Protein AF-A0A963XBN6-F1 (afdb_monomer_lite)

Radius of gyration: 18.99 Å; chains: 1; bounding box: 51×54×42 Å

pLDDT: mean 82.66, std 17.27, range [41.75, 96.94]

Sequence (92 aa):
MRKRHVKPTKEQIVAMQAVADGGDIFNRAIAVRLREVADNFPKLITITPPAGGNDARGARPYFGAILTRAGHDVAFPRKARRSRIAQHEVGV

Foldseek 3Di:
DDLDPDAQDPQLLVLLVVQAVKAFAQDPSSVVSVVVCCVSPVQQKDWAAHPDDAPPVRGDGPTIMHGDPVNCCSSPPDPPPPPPPDDDDDDD

Secondary structure (DSSP, 8-state):
-----PPPPHHHHHHHHTTTT-EEE--HHHHHHHHHHHHH-TTTEEEE---S---TTSPPPSEEEEE-HHHHHHHS----------------

Structure (mmCIF, N/CA/C/O backbone):
data_AF-A0A963XBN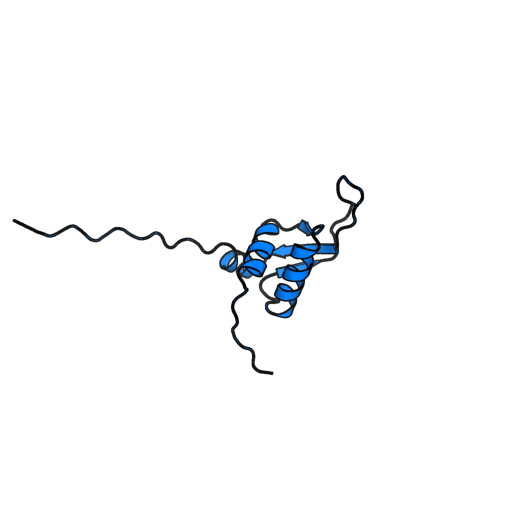6-F1
#
_entry.id   AF-A0A963XBN6-F1
#
loop_
_atom_site.group_PDB
_atom_site.id
_atom_site.type_symbol
_atom_site.label_atom_id
_atom_site.label_alt_id
_atom_site.label_comp_id
_atom_site.label_asym_id
_atom_site.label_entity_id
_atom_site.label_seq_id
_atom_site.pdbx_PDB_ins_code
_atom_site.Cartn_x
_atom_site.Cartn_y
_atom_site.Cartn_z
_atom_site.occupancy
_atom_site.B_iso_or_equiv
_atom_site.auth_seq_id
_atom_site.auth_comp_id
_atom_site.auth_asym_id
_atom_site.auth_atom_id
_atom_site.pdbx_PDB_model_num
ATOM 1 N N . MET A 1 1 ? -1.245 -8.872 23.942 1.00 42.03 1 MET A N 1
ATOM 2 C CA . MET A 1 1 ? -0.798 -7.699 23.152 1.00 42.03 1 MET A CA 1
ATOM 3 C C . MET A 1 1 ? -1.939 -6.691 23.063 1.00 42.03 1 MET A C 1
ATOM 5 O O . MET A 1 1 ? -2.998 -7.033 22.550 1.00 42.03 1 MET A O 1
ATOM 9 N N . ARG A 1 2 ? -1.789 -5.489 23.636 1.00 41.75 2 ARG A N 1
ATOM 10 C CA . ARG A 1 2 ? -2.843 -4.459 23.623 1.00 41.75 2 ARG A CA 1
ATOM 11 C C . ARG A 1 2 ? -2.983 -3.914 22.199 1.00 41.75 2 ARG A C 1
ATOM 13 O O . ARG A 1 2 ? -2.092 -3.206 21.741 1.00 41.75 2 ARG A O 1
ATOM 20 N N . LYS A 1 3 ? -4.089 -4.221 21.514 1.00 48.03 3 LYS A N 1
ATOM 21 C CA . LYS A 1 3 ? -4.490 -3.527 20.282 1.00 48.03 3 LYS A CA 1
ATOM 22 C C . LYS A 1 3 ? -4.810 -2.079 20.655 1.00 48.03 3 LYS A C 1
ATOM 24 O O . LYS A 1 3 ? -5.940 -1.762 21.012 1.00 48.03 3 LYS A O 1
ATOM 29 N N . ARG A 1 4 ? -3.806 -1.198 20.663 1.00 52.97 4 ARG A N 1
ATOM 30 C CA . ARG A 1 4 ? -4.077 0.241 20.666 1.00 52.97 4 ARG A CA 1
ATOM 31 C C . ARG A 1 4 ? -4.792 0.522 19.346 1.00 52.97 4 ARG A C 1
ATOM 33 O O . ARG A 1 4 ? -4.240 0.237 18.289 1.00 52.97 4 ARG A O 1
ATOM 40 N N . HIS A 1 5 ? -6.011 1.050 19.410 1.00 51.84 5 HIS A N 1
ATOM 41 C CA . HIS A 1 5 ? -6.667 1.687 18.269 1.00 51.84 5 HIS A CA 1
ATOM 42 C C . HIS A 1 5 ? -5.868 2.946 17.898 1.00 51.84 5 HIS A C 1
ATOM 44 O O . HIS A 1 5 ? -6.243 4.065 18.238 1.00 51.84 5 HIS A O 1
ATOM 50 N N . VAL A 1 6 ? -4.703 2.761 17.283 1.00 75.44 6 VAL A N 1
ATOM 51 C CA . VAL A 1 6 ? -3.904 3.843 16.711 1.00 75.44 6 VAL A CA 1
ATOM 52 C C . VAL A 1 6 ? -4.486 4.090 15.328 1.00 75.44 6 VAL A C 1
ATOM 54 O O . VAL A 1 6 ? -4.749 3.143 14.606 1.00 75.44 6 VAL A O 1
ATOM 57 N N . LYS A 1 7 ? -4.783 5.333 14.965 1.00 86.00 7 LYS A N 1
ATOM 58 C CA . LYS A 1 7 ? -5.156 5.652 13.580 1.00 86.00 7 LYS A CA 1
ATOM 59 C C . LYS A 1 7 ? -3.887 5.648 12.716 1.00 86.00 7 LYS A C 1
ATOM 61 O O . LYS A 1 7 ? -2.819 5.926 13.266 1.00 86.00 7 LYS A O 1
ATOM 66 N N . PRO A 1 8 ? -3.975 5.393 11.401 1.00 89.88 8 PRO A N 1
ATOM 67 C CA . PRO A 1 8 ? -2.829 5.571 10.518 1.00 89.88 8 PRO A CA 1
ATOM 68 C C . PRO A 1 8 ? -2.230 6.973 10.669 1.00 89.88 8 PRO A C 1
ATOM 70 O O . PRO A 1 8 ? -2.957 7.958 10.840 1.00 89.88 8 PRO A O 1
ATOM 73 N N . THR A 1 9 ? -0.904 7.067 10.633 1.00 93.69 9 THR A N 1
ATOM 74 C CA . THR A 1 9 ? -0.209 8.358 10.699 1.00 93.69 9 THR A CA 1
ATOM 75 C C . THR A 1 9 ? -0.454 9.169 9.426 1.00 93.69 9 THR A C 1
ATOM 77 O O . THR A 1 9 ? -0.884 8.639 8.401 1.00 93.69 9 THR A O 1
ATOM 80 N N . LYS A 1 10 ? -0.140 10.471 9.445 1.00 92.88 10 LYS A N 1
ATOM 81 C CA . LYS A 1 10 ? -0.268 11.322 8.251 1.00 92.88 10 LYS A CA 1
ATOM 82 C C . LYS A 1 10 ? 0.538 10.779 7.065 1.00 92.88 10 LYS A C 1
ATOM 84 O O . LYS A 1 10 ? 0.053 10.797 5.944 1.00 92.88 10 LYS A O 1
ATOM 89 N N . GLU A 1 11 ? 1.741 10.269 7.312 1.00 93.56 1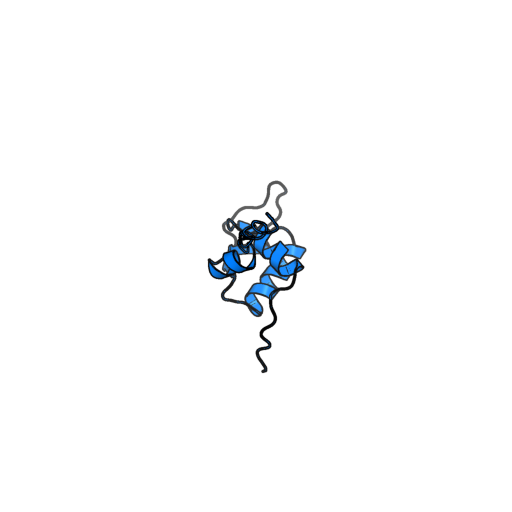1 GLU A N 1
ATOM 90 C CA . GLU A 1 11 ? 2.610 9.708 6.269 1.00 93.56 11 GLU A CA 1
ATOM 91 C C . GLU A 1 11 ? 2.046 8.405 5.693 1.00 93.56 11 GLU A C 1
ATOM 93 O O . GLU A 1 11 ? 2.112 8.179 4.488 1.00 93.56 11 GLU A O 1
ATOM 98 N N . GLN A 1 12 ? 1.437 7.576 6.542 1.00 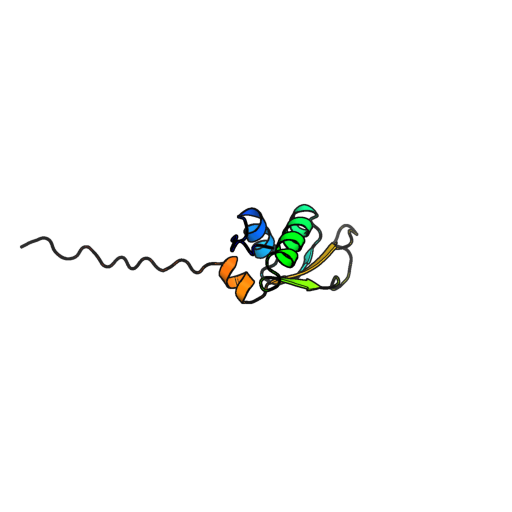93.81 12 GLN A N 1
ATOM 99 C CA . GLN A 1 12 ? 0.735 6.367 6.117 1.00 93.81 12 GLN A CA 1
ATOM 100 C C . GLN A 1 12 ? -0.510 6.704 5.289 1.00 93.81 12 GLN A C 1
ATOM 102 O O . GLN A 1 12 ? -0.736 6.081 4.258 1.00 93.81 12 GLN A O 1
ATOM 107 N N . ILE A 1 13 ? -1.266 7.738 5.677 1.00 94.69 13 ILE A N 1
ATOM 108 C CA . ILE A 1 13 ? -2.397 8.253 4.893 1.00 94.69 13 ILE A CA 1
ATOM 109 C C . ILE A 1 13 ? -1.923 8.751 3.524 1.00 94.69 13 ILE A C 1
ATOM 111 O O . ILE A 1 13 ? -2.518 8.387 2.518 1.00 94.69 13 ILE A O 1
ATOM 115 N N . VAL A 1 14 ? -0.838 9.526 3.458 1.00 94.50 14 VAL A N 1
ATOM 116 C CA . VAL A 1 14 ? -0.272 9.996 2.180 1.00 94.50 14 VAL A CA 1
ATOM 117 C C . VAL A 1 14 ? 0.161 8.819 1.301 1.00 94.50 14 VAL A C 1
ATOM 119 O O . VAL A 1 14 ? -0.120 8.812 0.106 1.00 94.50 14 VAL A O 1
ATOM 122 N N . ALA A 1 15 ? 0.789 7.793 1.880 1.00 94.94 15 ALA A N 1
ATOM 123 C CA . ALA A 1 15 ? 1.141 6.587 1.138 1.00 94.94 15 ALA A CA 1
ATOM 124 C C . ALA A 1 15 ? -0.107 5.859 0.607 1.00 94.94 15 ALA A C 1
ATOM 126 O O . ALA A 1 15 ? -0.125 5.456 -0.551 1.00 94.94 15 ALA A O 1
ATOM 127 N N . MET A 1 16 ? -1.166 5.736 1.414 1.00 94.94 16 MET A N 1
ATOM 128 C CA . MET A 1 16 ? -2.445 5.156 0.986 1.00 94.94 16 MET A CA 1
ATOM 129 C C . MET A 1 16 ? -3.101 5.967 -0.142 1.00 94.94 16 MET A C 1
ATOM 131 O O . MET A 1 16 ? -3.672 5.387 -1.059 1.00 94.94 16 MET A O 1
ATOM 135 N N . GLN A 1 17 ? -2.993 7.298 -0.108 1.00 94.00 17 GLN A N 1
ATOM 136 C CA . GLN A 1 17 ? -3.500 8.168 -1.172 1.00 94.00 17 GLN A CA 1
ATOM 137 C C . GLN A 1 17 ? -2.740 7.981 -2.491 1.00 94.00 17 GLN A C 1
ATOM 139 O O . GLN A 1 17 ? -3.344 8.080 -3.554 1.00 94.00 17 GLN A O 1
ATOM 144 N N . ALA A 1 18 ? -1.442 7.669 -2.434 1.00 91.44 18 ALA A N 1
ATOM 145 C CA . ALA A 1 18 ? -0.633 7.400 -3.624 1.00 91.44 18 ALA A CA 1
ATOM 146 C C . ALA A 1 18 ? -1.054 6.123 -4.377 1.00 91.44 18 ALA A C 1
ATOM 148 O O . ALA A 1 18 ? -0.645 5.935 -5.517 1.00 91.44 18 ALA A O 1
ATOM 149 N N . VAL A 1 19 ? -1.861 5.259 -3.752 1.00 91.81 19 VAL A N 1
ATOM 150 C CA . VAL A 1 19 ? -2.338 3.986 -4.318 1.00 91.81 19 VAL A CA 1
ATOM 151 C C . VAL A 1 19 ? -3.861 3.929 -4.416 1.00 91.81 19 VAL A C 1
ATOM 153 O O . VAL A 1 19 ? -4.446 2.849 -4.361 1.00 91.81 19 VAL A O 1
ATOM 156 N N . ALA A 1 20 ? -4.512 5.090 -4.536 1.00 89.50 20 ALA A N 1
ATOM 157 C CA . ALA A 1 20 ? -5.971 5.203 -4.577 1.00 89.50 20 ALA A CA 1
ATOM 158 C C . ALA A 1 20 ? -6.612 4.318 -5.656 1.00 89.50 20 ALA A C 1
ATOM 160 O O . ALA A 1 20 ? -7.601 3.644 -5.378 1.00 89.50 20 ALA A O 1
ATOM 161 N N . ASP A 1 21 ? -5.995 4.270 -6.838 1.00 87.44 21 ASP A N 1
ATOM 162 C CA . ASP A 1 21 ? -6.463 3.489 -7.990 1.00 87.44 21 ASP A CA 1
ATOM 163 C C . ASP A 1 21 ? -5.852 2.077 -8.049 1.00 87.44 21 ASP A C 1
ATOM 165 O O . ASP A 1 21 ? -6.130 1.300 -8.961 1.00 87.44 21 ASP A O 1
ATOM 169 N N . GLY A 1 22 ? -5.027 1.730 -7.057 1.00 88.44 22 GLY A N 1
ATOM 170 C CA . GLY A 1 22 ? -4.182 0.543 -7.066 1.00 88.44 22 GLY A CA 1
ATOM 171 C C . GLY A 1 22 ? -3.016 0.645 -8.056 1.00 88.44 22 GLY A C 1
ATOM 172 O O . GLY A 1 22 ? -3.062 1.376 -9.043 1.00 88.44 22 GLY A O 1
ATOM 173 N N . GLY A 1 23 ? -1.928 -0.073 -7.786 1.00 91.81 23 GLY A N 1
ATOM 174 C CA . GLY A 1 23 ? -0.788 -0.100 -8.700 1.00 91.81 23 GLY A CA 1
ATOM 175 C C . GLY A 1 23 ? 0.503 -0.638 -8.103 1.00 91.81 23 GLY A C 1
ATOM 176 O O . GLY A 1 23 ? 0.591 -0.952 -6.912 1.00 91.81 23 GLY A O 1
ATOM 177 N N . ASP A 1 24 ? 1.511 -0.727 -8.965 1.00 93.38 24 ASP A N 1
ATOM 178 C CA . ASP A 1 24 ? 2.854 -1.176 -8.619 1.00 93.38 24 ASP A CA 1
ATOM 179 C C . ASP A 1 24 ? 3.677 -0.050 -7.974 1.00 93.38 24 ASP A C 1
ATOM 181 O O . ASP A 1 24 ? 3.689 1.099 -8.424 1.00 93.38 24 ASP A O 1
ATOM 185 N N . ILE A 1 25 ? 4.382 -0.380 -6.888 1.00 93.94 25 ILE A N 1
ATOM 186 C CA . ILE A 1 25 ? 5.095 0.592 -6.055 1.00 93.94 25 ILE A CA 1
ATOM 187 C C . ILE A 1 25 ? 6.589 0.550 -6.336 1.00 93.94 25 ILE A C 1
ATOM 189 O O . ILE A 1 25 ? 7.265 -0.425 -6.017 1.00 93.94 25 ILE A O 1
ATOM 193 N N . PHE A 1 26 ? 7.122 1.657 -6.850 1.00 92.44 26 PHE A N 1
ATOM 194 C CA . PHE A 1 26 ? 8.548 1.818 -7.170 1.00 92.44 26 PHE A CA 1
ATOM 195 C C . PHE A 1 26 ? 9.298 2.695 -6.160 1.00 92.44 26 PHE A C 1
ATOM 197 O O . PHE A 1 26 ? 10.525 2.684 -6.095 1.00 92.44 26 PHE A O 1
ATOM 204 N N . ASN A 1 27 ? 8.578 3.459 -5.337 1.00 92.75 27 ASN A N 1
ATOM 205 C CA . ASN A 1 27 ? 9.187 4.331 -4.341 1.00 92.75 27 ASN A CA 1
ATOM 206 C C . ASN A 1 27 ? 9.364 3.591 -3.008 1.00 92.75 27 ASN A C 1
ATOM 208 O O . ASN A 1 27 ? 8.385 3.205 -2.367 1.00 92.75 27 ASN A O 1
ATOM 212 N N . ARG A 1 28 ? 10.616 3.462 -2.552 1.00 94.44 28 ARG A N 1
ATOM 213 C CA . ARG A 1 28 ? 10.965 2.789 -1.291 1.00 94.44 28 ARG A CA 1
ATOM 214 C C . ARG A 1 28 ? 10.253 3.380 -0.073 1.00 94.44 28 ARG A C 1
ATOM 216 O O . ARG A 1 28 ? 9.814 2.627 0.790 1.00 94.44 28 ARG A O 1
ATOM 223 N N . ALA A 1 29 ? 10.147 4.706 0.022 1.00 94.56 29 ALA A N 1
ATOM 224 C CA . ALA A 1 29 ? 9.517 5.358 1.168 1.00 94.56 29 ALA A CA 1
ATOM 225 C C . ALA A 1 29 ? 8.025 5.012 1.241 1.00 94.56 29 ALA A C 1
ATOM 227 O O . ALA A 1 29 ? 7.534 4.643 2.305 1.00 94.56 29 ALA A O 1
ATOM 228 N N . ILE A 1 30 ? 7.331 5.043 0.099 1.00 94.94 30 ILE A N 1
ATOM 229 C CA . ILE A 1 30 ? 5.925 4.629 -0.001 1.00 94.94 30 ILE A CA 1
ATOM 230 C C . ILE A 1 30 ? 5.794 3.141 0.346 1.00 94.94 30 ILE A C 1
ATOM 232 O O . ILE A 1 30 ? 4.966 2.779 1.177 1.00 94.94 30 ILE A O 1
ATOM 236 N N . ALA A 1 31 ? 6.661 2.289 -0.207 1.00 95.75 31 ALA A N 1
ATOM 237 C CA . ALA A 1 31 ? 6.639 0.848 0.032 1.00 95.75 31 ALA A CA 1
ATOM 238 C C . ALA A 1 31 ? 6.771 0.484 1.524 1.00 95.75 31 ALA A C 1
ATOM 240 O O . ALA A 1 31 ? 6.026 -0.355 2.030 1.00 95.75 31 ALA A O 1
ATOM 241 N N . VAL A 1 32 ? 7.679 1.143 2.253 1.00 96.94 32 VAL A N 1
ATOM 242 C CA . VAL A 1 32 ? 7.839 0.935 3.703 1.00 96.94 32 VAL A CA 1
ATOM 243 C C . VAL A 1 32 ? 6.556 1.300 4.450 1.00 96.94 32 VAL A C 1
ATOM 245 O O . VAL A 1 32 ? 6.070 0.506 5.252 1.00 96.94 32 VAL A O 1
ATOM 248 N N . ARG A 1 33 ? 5.955 2.457 4.148 1.00 96.31 33 ARG A N 1
ATOM 249 C CA . ARG A 1 33 ? 4.724 2.893 4.824 1.00 96.31 33 ARG A CA 1
ATOM 250 C C . ARG A 1 33 ? 3.536 1.993 4.525 1.00 96.31 33 ARG A C 1
ATOM 252 O O . ARG A 1 33 ? 2.773 1.693 5.434 1.00 96.31 33 ARG A O 1
ATOM 259 N N . LEU A 1 34 ? 3.387 1.522 3.290 1.00 95.50 34 LEU A N 1
ATOM 260 C CA . LEU A 1 34 ? 2.300 0.607 2.938 1.00 95.50 34 LEU A CA 1
ATOM 261 C C . LEU A 1 34 ? 2.446 -0.756 3.629 1.00 95.50 34 LEU A C 1
ATOM 263 O O . LEU A 1 34 ? 1.433 -1.330 4.020 1.00 95.50 34 LEU A O 1
ATOM 267 N N . ARG A 1 35 ? 3.677 -1.241 3.860 1.00 96.12 35 ARG A N 1
ATOM 268 C CA . ARG A 1 35 ? 3.907 -2.433 4.698 1.00 96.12 35 ARG A CA 1
ATOM 269 C C . ARG A 1 35 ? 3.506 -2.202 6.150 1.00 96.12 35 ARG A C 1
ATOM 271 O O . ARG A 1 35 ? 2.745 -2.995 6.689 1.00 96.12 35 ARG A O 1
ATOM 278 N N . GLU A 1 36 ? 3.913 -1.082 6.749 1.00 94.88 36 GLU A N 1
ATOM 279 C CA . GLU A 1 36 ? 3.472 -0.728 8.106 1.00 94.88 36 GLU A CA 1
ATOM 280 C C . GLU A 1 36 ? 1.939 -0.651 8.209 1.00 94.88 36 GLU A C 1
ATOM 282 O O . GLU A 1 36 ? 1.365 -1.048 9.224 1.00 94.88 36 GLU A O 1
ATOM 287 N N . VAL A 1 37 ? 1.263 -0.144 7.171 1.00 94.06 37 VAL A N 1
ATOM 288 C CA . VAL A 1 37 ? -0.205 -0.114 7.113 1.00 94.06 37 VAL A CA 1
ATOM 289 C C . VAL A 1 37 ? -0.779 -1.520 6.986 1.00 94.06 37 VAL A C 1
ATOM 291 O O . VAL A 1 37 ? -1.741 -1.816 7.682 1.00 94.06 37 VAL A O 1
ATOM 294 N N . ALA A 1 38 ? -0.214 -2.395 6.155 1.00 94.81 38 ALA A N 1
ATOM 295 C CA . ALA A 1 38 ? -0.681 -3.775 6.030 1.00 94.81 38 ALA A CA 1
ATOM 296 C C . ALA A 1 38 ? -0.539 -4.554 7.351 1.00 94.81 38 ALA A C 1
ATOM 298 O O . ALA A 1 38 ? -1.457 -5.278 7.732 1.00 94.81 38 ALA A O 1
ATOM 299 N N . ASP A 1 39 ? 0.555 -4.343 8.086 1.00 93.75 39 ASP A N 1
ATOM 300 C CA . ASP A 1 39 ? 0.819 -5.026 9.357 1.00 93.75 39 ASP A CA 1
ATOM 301 C C . ASP A 1 39 ? -0.106 -4.536 10.484 1.00 93.75 39 ASP A C 1
ATOM 303 O O . ASP A 1 39 ? -0.677 -5.329 11.237 1.00 93.75 39 ASP A O 1
ATOM 307 N N . ASN A 1 40 ? -0.280 -3.215 10.604 1.00 92.06 40 ASN A N 1
ATOM 308 C CA . ASN A 1 40 ? -1.066 -2.613 11.687 1.00 92.06 40 ASN A CA 1
ATOM 309 C C . ASN A 1 40 ? -2.566 -2.519 11.364 1.00 92.06 40 ASN A C 1
ATOM 311 O O . ASN A 1 40 ? -3.411 -2.558 12.263 1.00 92.06 40 ASN A O 1
ATOM 315 N N . PHE A 1 41 ? -2.903 -2.393 10.081 1.00 93.19 41 PHE A N 1
ATOM 316 C CA . PHE A 1 41 ? -4.246 -2.149 9.559 1.00 93.19 41 PHE A CA 1
ATOM 317 C C . PHE A 1 41 ? -4.546 -3.012 8.320 1.00 93.19 41 PHE A C 1
ATOM 319 O O . PHE A 1 41 ? -4.904 -2.478 7.265 1.00 93.19 41 PHE A O 1
ATOM 326 N N . PRO A 1 42 ? -4.513 -4.353 8.436 1.00 92.88 42 PRO A N 1
ATOM 327 C CA . PRO A 1 42 ? -4.638 -5.268 7.293 1.00 92.88 42 PRO A CA 1
ATOM 328 C C . PRO A 1 42 ? -5.961 -5.146 6.521 1.00 92.88 42 PRO A C 1
ATOM 330 O O . PRO A 1 42 ? -6.093 -5.650 5.415 1.00 92.88 42 PRO A O 1
ATOM 333 N N . LYS A 1 43 ? -6.970 -4.477 7.092 1.00 94.00 43 LYS A N 1
ATOM 334 C CA . LYS A 1 43 ? -8.259 -4.225 6.431 1.00 94.00 43 LYS A CA 1
ATOM 335 C C . LYS A 1 43 ? -8.250 -3.009 5.504 1.00 94.00 43 LYS A C 1
ATOM 337 O O . LYS A 1 43 ? -9.217 -2.830 4.770 1.00 94.00 43 LYS A O 1
ATOM 342 N N . LEU A 1 44 ? -7.233 -2.147 5.568 1.00 94.62 44 LEU A N 1
ATOM 343 C CA . LEU A 1 44 ? -7.184 -0.896 4.801 1.00 94.62 44 LEU A CA 1
ATOM 344 C C . LEU A 1 44 ? -6.504 -1.062 3.440 1.00 94.62 44 LEU A C 1
ATOM 346 O O . LEU A 1 44 ? -6.791 -0.304 2.519 1.00 94.62 44 LEU A O 1
ATOM 350 N N . ILE A 1 45 ? -5.625 -2.048 3.300 1.00 95.81 45 ILE A N 1
ATOM 351 C CA . ILE A 1 45 ? -4.829 -2.259 2.094 1.00 95.81 45 ILE A CA 1
ATOM 352 C C . ILE A 1 45 ? -4.618 -3.746 1.845 1.00 95.81 45 ILE A C 1
ATOM 354 O O . ILE A 1 45 ? -4.526 -4.536 2.782 1.00 95.81 45 ILE A O 1
ATOM 358 N N . THR A 1 46 ? -4.498 -4.118 0.579 1.00 95.44 46 THR A N 1
ATOM 359 C CA . THR A 1 46 ? -4.048 -5.440 0.154 1.00 95.44 46 THR A CA 1
ATOM 360 C C . THR A 1 46 ? -2.727 -5.291 -0.588 1.00 95.44 46 THR A C 1
ATOM 362 O O . THR A 1 46 ? -2.648 -4.545 -1.561 1.00 95.44 46 THR A O 1
ATOM 365 N N . ILE A 1 47 ? -1.691 -5.987 -0.114 1.00 95.75 47 ILE A N 1
ATOM 366 C CA . ILE A 1 47 ? -0.422 -6.122 -0.835 1.00 95.75 47 ILE A CA 1
ATOM 367 C C . ILE A 1 47 ? -0.529 -7.344 -1.740 1.00 95.75 47 ILE A C 1
ATOM 369 O O . ILE A 1 47 ? -0.900 -8.428 -1.291 1.00 95.75 47 ILE A O 1
ATOM 373 N N . THR A 1 48 ? -0.187 -7.164 -3.006 1.00 93.25 48 THR A N 1
ATOM 374 C CA . THR A 1 48 ? -0.185 -8.206 -4.027 1.00 93.25 48 THR A CA 1
ATOM 375 C C . THR A 1 48 ? 1.223 -8.375 -4.594 1.00 93.25 48 THR A C 1
ATOM 377 O O . THR A 1 48 ? 2.064 -7.473 -4.479 1.00 93.25 48 THR A O 1
ATOM 380 N N . PRO A 1 49 ? 1.511 -9.509 -5.254 1.00 92.50 49 PRO A N 1
ATOM 381 C CA . PRO A 1 49 ? 2.629 -9.562 -6.183 1.00 92.50 49 PRO A CA 1
ATOM 382 C C . PRO A 1 49 ? 2.534 -8.401 -7.189 1.00 92.50 49 PRO A C 1
ATOM 384 O O . PRO A 1 49 ? 1.416 -7.963 -7.493 1.00 92.50 49 PRO A O 1
ATOM 387 N N . PRO A 1 50 ? 3.669 -7.887 -7.689 1.00 90.75 50 PRO A N 1
ATOM 388 C CA . PRO A 1 50 ? 3.637 -6.886 -8.742 1.00 90.75 50 PRO A CA 1
ATOM 389 C C . PRO A 1 50 ? 2.885 -7.390 -9.973 1.00 90.75 50 PRO A C 1
ATOM 391 O O . PRO A 1 50 ? 3.051 -8.551 -10.356 1.00 90.75 50 PRO A O 1
ATOM 394 N N . ALA A 1 51 ? 2.083 -6.524 -10.592 1.00 82.88 51 ALA A N 1
ATOM 395 C CA . ALA A 1 51 ? 1.300 -6.876 -11.777 1.00 82.88 51 ALA A CA 1
ATOM 396 C C . ALA A 1 51 ? 2.194 -7.120 -13.005 1.00 82.88 51 ALA A C 1
ATOM 398 O O . ALA A 1 51 ? 1.857 -7.938 -13.861 1.00 82.88 51 ALA A O 1
ATOM 399 N N . GLY A 1 52 ? 3.365 -6.481 -13.056 1.00 70.38 52 GLY A N 1
A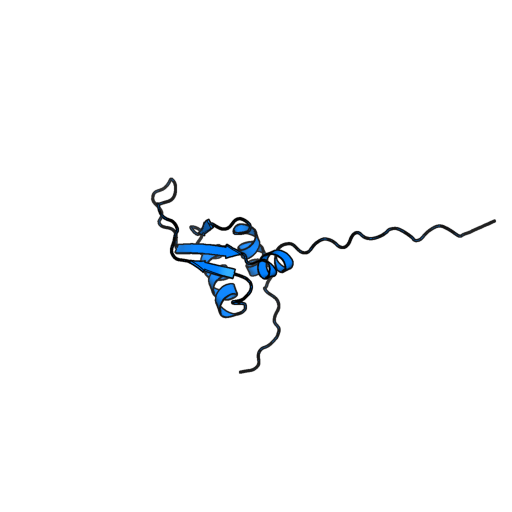TOM 400 C CA . GLY A 1 52 ? 4.441 -6.843 -13.970 1.00 70.38 52 GLY A CA 1
ATOM 401 C C . GLY A 1 52 ? 5.119 -5.646 -14.625 1.00 70.38 52 GLY A C 1
ATOM 402 O O . GLY A 1 52 ? 4.598 -4.537 -14.659 1.00 70.38 52 GLY A O 1
ATOM 403 N N . GLY A 1 53 ? 6.293 -5.912 -15.198 1.00 74.75 53 GLY A N 1
ATOM 404 C CA . GLY A 1 53 ? 7.103 -4.918 -15.893 1.00 74.75 53 GLY A CA 1
ATOM 405 C C . GLY A 1 53 ? 8.033 -4.138 -14.970 1.00 74.75 53 GLY A C 1
ATOM 406 O O . GLY A 1 53 ? 7.851 -4.047 -13.757 1.00 74.75 53 GLY A O 1
ATOM 407 N N . ASN A 1 54 ? 9.080 -3.601 -15.578 1.00 80.25 54 ASN A N 1
ATOM 408 C CA . ASN A 1 54 ? 9.862 -2.552 -14.956 1.00 80.25 54 ASN A CA 1
ATOM 409 C C . ASN A 1 54 ? 9.196 -1.203 -15.251 1.00 80.25 54 ASN A C 1
ATOM 411 O O . ASN A 1 54 ? 8.452 -1.082 -16.227 1.00 80.25 54 ASN A O 1
ATOM 415 N N . ASP A 1 55 ? 9.503 -0.173 -14.467 1.00 81.62 55 ASP A N 1
ATOM 416 C CA . ASP A 1 55 ? 9.172 1.192 -14.873 1.00 81.62 55 ASP A CA 1
ATOM 417 C C . ASP A 1 55 ? 9.934 1.595 -16.155 1.00 81.62 55 ASP A C 1
ATOM 419 O O . ASP A 1 55 ? 10.787 0.865 -16.673 1.00 81.62 55 ASP A O 1
ATOM 423 N N . ALA A 1 56 ? 9.676 2.807 -16.654 1.00 80.31 56 ALA A N 1
ATOM 424 C CA . ALA A 1 56 ? 10.351 3.357 -17.833 1.00 80.31 56 ALA A CA 1
ATOM 425 C C . ALA A 1 56 ? 11.890 3.437 -17.706 1.00 80.31 56 ALA A C 1
ATOM 427 O O . ALA A 1 56 ? 12.577 3.666 -18.699 1.00 80.31 56 ALA A O 1
ATOM 428 N N . ARG A 1 57 ? 12.442 3.272 -16.496 1.00 85.38 57 ARG A N 1
ATOM 429 C CA . ARG A 1 57 ? 13.879 3.295 -16.196 1.00 85.38 57 ARG A CA 1
ATOM 430 C C . ARG A 1 57 ? 14.453 1.900 -15.941 1.00 85.38 57 ARG A C 1
ATOM 432 O O . ARG A 1 57 ? 15.631 1.790 -15.613 1.00 85.38 57 ARG A O 1
ATOM 439 N N . GLY A 1 58 ? 13.659 0.839 -16.078 1.00 84.44 58 GLY A N 1
ATOM 440 C CA . GLY A 1 58 ? 14.109 -0.524 -15.812 1.00 84.44 58 GLY A CA 1
ATOM 441 C C . GLY A 1 58 ? 14.079 -0.921 -14.329 1.00 84.44 58 GLY A C 1
ATOM 442 O O . GLY A 1 58 ? 14.547 -2.008 -13.993 1.00 84.44 58 GLY A O 1
ATOM 443 N N . ALA A 1 59 ? 13.519 -0.097 -13.438 1.00 86.75 59 ALA A N 1
ATOM 444 C CA . ALA A 1 59 ? 13.390 -0.438 -12.027 1.00 86.75 59 ALA A CA 1
ATOM 445 C C . ALA A 1 59 ? 12.263 -1.451 -11.814 1.00 86.75 59 ALA A C 1
ATOM 447 O O . ALA A 1 59 ? 11.171 -1.302 -12.358 1.00 86.75 59 ALA A O 1
ATOM 448 N N . ARG A 1 60 ? 12.516 -2.468 -10.985 1.00 90.06 60 ARG A N 1
ATOM 449 C CA . ARG A 1 60 ? 11.491 -3.432 -10.574 1.00 90.06 60 ARG A CA 1
ATOM 450 C C . ARG A 1 60 ? 10.632 -2.854 -9.448 1.00 90.06 60 ARG A C 1
ATOM 452 O O . ARG A 1 60 ? 11.188 -2.260 -8.520 1.00 90.06 60 ARG A O 1
ATOM 459 N N . PRO A 1 61 ? 9.310 -3.067 -9.477 1.00 92.88 61 PRO A N 1
ATOM 460 C CA . PRO A 1 61 ? 8.446 -2.689 -8.369 1.00 92.88 61 PRO A CA 1
ATOM 461 C C . PRO A 1 61 ? 8.735 -3.533 -7.124 1.00 92.88 61 PRO A C 1
ATOM 463 O O . PRO A 1 61 ? 9.096 -4.708 -7.209 1.00 92.88 61 PRO A O 1
ATOM 466 N N . TYR A 1 62 ? 8.538 -2.938 -5.948 1.00 93.50 62 TYR A N 1
ATOM 467 C CA . TYR A 1 62 ? 8.648 -3.637 -4.667 1.00 93.50 62 TYR A CA 1
ATOM 468 C C . TYR A 1 62 ? 7.486 -4.619 -4.460 1.00 93.50 62 TYR A C 1
ATOM 470 O O . TYR A 1 62 ? 7.695 -5.715 -3.942 1.00 93.50 62 TYR A O 1
ATOM 478 N N . PHE A 1 63 ? 6.268 -4.200 -4.812 1.00 94.94 63 PHE A N 1
ATOM 479 C CA . PHE A 1 63 ? 5.020 -4.971 -4.765 1.00 94.94 63 PHE A CA 1
ATOM 480 C C . PHE A 1 63 ? 3.890 -4.181 -5.441 1.00 94.94 63 PHE A C 1
ATOM 482 O O . PHE A 1 63 ? 4.039 -2.979 -5.677 1.00 94.94 63 PHE A O 1
ATOM 489 N N . GLY A 1 64 ? 2.763 -4.847 -5.692 1.00 94.50 64 GLY A N 1
ATOM 490 C CA . GLY A 1 64 ? 1.497 -4.200 -6.025 1.00 94.50 64 GLY A CA 1
ATOM 491 C C . GLY A 1 64 ? 0.693 -3.894 -4.761 1.00 94.50 64 GLY A C 1
ATOM 492 O O . GLY A 1 64 ? 0.778 -4.610 -3.759 1.00 94.50 64 GLY A O 1
ATOM 493 N N . ALA A 1 65 ? -0.067 -2.807 -4.774 1.00 95.44 65 ALA A N 1
ATOM 494 C CA . ALA A 1 65 ? -0.919 -2.412 -3.661 1.00 95.44 65 ALA A CA 1
ATOM 495 C C . ALA A 1 65 ? -2.300 -1.999 -4.156 1.00 95.44 65 ALA A C 1
ATOM 497 O O . ALA A 1 65 ? -2.418 -1.263 -5.131 1.00 95.44 65 ALA A O 1
ATOM 498 N N . ILE A 1 66 ? -3.338 -2.440 -3.448 1.00 94.00 66 ILE A N 1
ATOM 499 C CA . ILE A 1 66 ? -4.730 -2.074 -3.714 1.00 94.00 66 ILE A CA 1
ATOM 500 C C . ILE A 1 66 ? -5.333 -1.519 -2.430 1.00 94.00 66 ILE A C 1
ATOM 502 O O . ILE A 1 66 ? -5.310 -2.172 -1.381 1.00 94.00 66 ILE A O 1
ATOM 506 N N . LEU A 1 67 ? -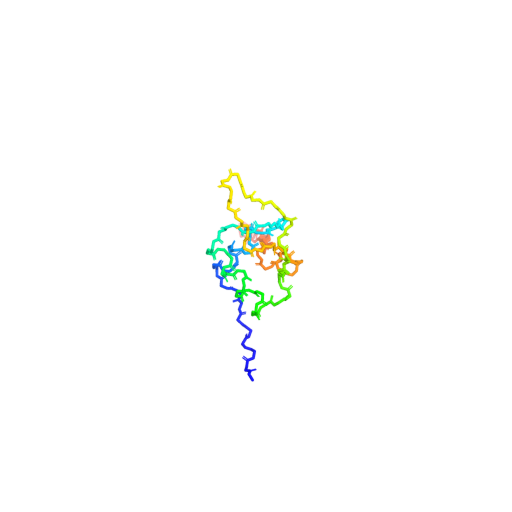5.886 -0.311 -2.509 1.00 94.25 67 LEU A N 1
ATOM 507 C CA . LEU A 1 67 ? -6.606 0.292 -1.399 1.00 94.25 67 LEU A CA 1
ATOM 508 C C . LEU A 1 67 ? -7.996 -0.348 -1.273 1.00 94.25 67 LEU A C 1
ATOM 510 O O . LEU A 1 67 ? -8.751 -0.421 -2.241 1.00 94.25 67 LEU A O 1
ATOM 514 N N . THR A 1 68 ? -8.360 -0.818 -0.079 1.00 94.19 68 THR A N 1
ATOM 515 C CA . THR A 1 68 ? -9.716 -1.343 0.143 1.00 94.19 68 THR A CA 1
ATOM 516 C C . THR A 1 68 ? -10.711 -0.193 0.283 1.00 94.19 68 THR A C 1
ATOM 518 O O . THR A 1 68 ? -10.332 0.951 0.529 1.00 94.19 68 THR A O 1
ATOM 521 N N . ARG A 1 69 ? -12.016 -0.491 0.245 1.00 91.56 69 ARG A N 1
ATOM 522 C CA . ARG A 1 69 ? -13.056 0.512 0.533 1.00 91.56 69 ARG A CA 1
ATOM 523 C C . ARG A 1 69 ? -12.852 1.209 1.885 1.00 91.56 69 ARG A C 1
ATOM 525 O O . ARG A 1 69 ? -12.970 2.425 1.969 1.00 91.56 69 ARG A O 1
ATOM 532 N N . ALA A 1 70 ? -12.496 0.452 2.924 1.00 91.50 70 ALA A N 1
ATOM 533 C CA . ALA A 1 70 ? -12.215 1.016 4.243 1.00 91.50 70 ALA A CA 1
ATOM 534 C C . ALA A 1 70 ? -10.945 1.883 4.234 1.00 91.50 70 ALA A C 1
ATOM 536 O O . ALA A 1 70 ? -10.914 2.938 4.864 1.00 91.50 70 ALA A O 1
ATOM 537 N N . GLY A 1 71 ? -9.911 1.463 3.499 1.00 92.56 71 GLY A N 1
ATOM 538 C CA . GLY A 1 71 ? -8.715 2.274 3.276 1.00 92.56 71 GLY A CA 1
ATOM 539 C C . GLY A 1 71 ? -9.031 3.589 2.579 1.00 92.56 71 GLY A C 1
ATOM 540 O O . GLY A 1 71 ? -8.534 4.632 2.996 1.00 92.56 71 GLY A O 1
ATOM 541 N N . HIS A 1 72 ? -9.909 3.551 1.580 1.00 93.00 72 HIS A N 1
ATOM 542 C CA . HIS A 1 72 ? -10.338 4.723 0.832 1.00 93.00 72 HIS A CA 1
ATOM 543 C C . HIS A 1 72 ? -11.086 5.725 1.719 1.00 93.00 72 HIS A C 1
ATOM 545 O O . HIS A 1 72 ? -10.785 6.914 1.677 1.00 93.00 72 HIS A O 1
ATOM 551 N N . ASP A 1 73 ? -12.003 5.269 2.575 1.00 92.00 73 ASP A N 1
ATOM 552 C CA . ASP A 1 73 ? -12.718 6.151 3.510 1.00 92.00 73 ASP A CA 1
ATOM 553 C C . ASP A 1 73 ? -11.772 6.827 4.524 1.00 92.00 73 ASP A C 1
ATOM 555 O O . ASP A 1 73 ? -11.990 7.974 4.922 1.00 92.00 73 ASP A O 1
ATOM 559 N N . VAL A 1 74 ? -10.698 6.135 4.923 1.00 91.31 74 VAL A N 1
ATOM 560 C CA . VAL A 1 74 ? -9.669 6.673 5.828 1.00 91.31 74 VAL A CA 1
ATOM 561 C C . VAL A 1 74 ? -8.725 7.640 5.111 1.00 91.31 74 VAL A C 1
ATOM 563 O O . VAL A 1 74 ? -8.379 8.682 5.669 1.00 91.31 74 VAL A O 1
ATOM 566 N N . ALA A 1 75 ? -8.302 7.308 3.891 1.00 91.69 75 ALA A N 1
ATOM 567 C CA . ALA A 1 75 ? -7.375 8.116 3.104 1.00 91.69 75 ALA A CA 1
ATOM 568 C C . ALA A 1 75 ? -8.039 9.374 2.525 1.00 91.69 75 ALA A C 1
ATOM 570 O O . ALA A 1 75 ? -7.402 10.423 2.416 1.00 91.69 75 ALA A O 1
ATOM 571 N N . PHE A 1 76 ? -9.328 9.284 2.201 1.00 90.00 76 PHE A N 1
ATOM 572 C CA . PHE A 1 76 ? -10.116 10.335 1.567 1.00 90.00 76 PHE A CA 1
ATOM 573 C C . PHE A 1 76 ? -11.399 10.597 2.362 1.00 90.00 76 PHE A C 1
ATOM 575 O O . PHE A 1 76 ? -12.505 10.343 1.872 1.00 90.00 76 PHE A O 1
ATOM 582 N N . PRO A 1 77 ? -11.291 11.120 3.599 1.00 81.81 77 PRO A N 1
ATOM 583 C CA . PRO A 1 77 ? -12.470 11.433 4.383 1.00 81.81 77 PRO A CA 1
ATOM 584 C C . PRO A 1 77 ? -13.288 12.488 3.639 1.00 81.81 77 PRO A C 1
ATOM 586 O O . PRO A 1 77 ? -12.799 13.579 3.324 1.00 81.81 77 PRO A O 1
ATOM 589 N N . ARG A 1 78 ? -14.557 12.175 3.359 1.00 76.75 78 ARG A N 1
ATOM 590 C CA . ARG A 1 78 ? -15.500 13.157 2.819 1.00 76.75 78 ARG A CA 1
ATOM 591 C C . ARG A 1 78 ? -15.516 14.354 3.768 1.00 76.75 78 ARG A C 1
ATOM 593 O O . ARG A 1 78 ? -15.863 14.204 4.939 1.00 76.75 78 ARG A O 1
ATOM 600 N N . LYS A 1 79 ? -15.141 15.546 3.286 1.00 60.00 79 LYS A N 1
ATOM 601 C CA . LYS A 1 79 ? -15.332 16.778 4.061 1.00 60.00 79 LYS A CA 1
ATOM 602 C C . LYS A 1 79 ? -16.820 16.862 4.385 1.00 60.00 79 LYS A C 1
ATOM 604 O O . LYS A 1 79 ? -17.633 16.976 3.469 1.00 60.00 79 LYS A O 1
ATOM 609 N N . ALA A 1 80 ? -17.176 16.786 5.668 1.00 55.19 80 ALA A N 1
ATOM 610 C CA . ALA A 1 80 ? -18.525 17.107 6.101 1.00 55.19 80 ALA A CA 1
ATOM 611 C C . ALA A 1 80 ? -18.833 18.507 5.564 1.00 55.19 80 ALA A C 1
ATOM 613 O O . ALA A 1 80 ? -18.132 19.474 5.881 1.00 55.19 80 ALA A O 1
ATOM 614 N N . ARG A 1 81 ? -19.821 18.593 4.671 1.00 53.31 81 ARG A N 1
ATOM 615 C CA . ARG A 1 81 ? -20.349 19.850 4.154 1.00 53.31 81 ARG A CA 1
ATOM 616 C C . ARG A 1 81 ? -20.771 20.644 5.386 1.00 53.31 81 ARG A C 1
ATOM 618 O O . ARG A 1 81 ? -21.764 20.298 6.012 1.00 53.31 81 ARG A O 1
ATOM 625 N N . ARG A 1 82 ? -19.977 21.642 5.791 1.00 50.44 82 ARG A N 1
ATOM 626 C CA . ARG A 1 82 ? -20.385 22.600 6.821 1.00 50.44 82 ARG A CA 1
ATOM 627 C C . ARG A 1 82 ? -21.648 23.264 6.289 1.00 50.44 82 ARG A C 1
ATOM 629 O O . ARG A 1 82 ? -21.570 24.130 5.422 1.00 50.44 82 ARG A O 1
ATOM 636 N N . SER A 1 83 ? -22.802 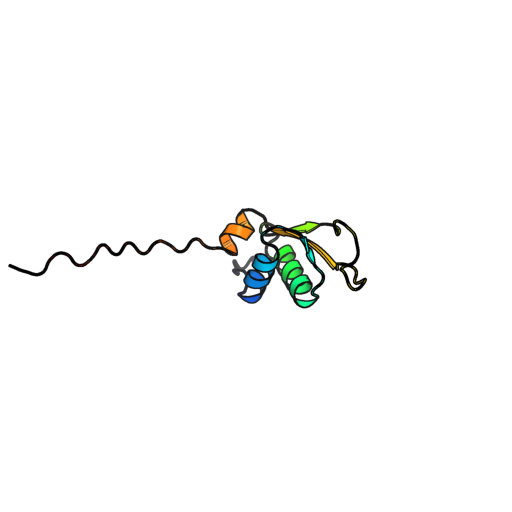22.814 6.761 1.00 48.69 83 SER A N 1
ATOM 637 C CA . SER A 1 83 ? -24.070 23.502 6.596 1.00 48.69 83 SER A CA 1
ATOM 638 C C . SER A 1 83 ? -23.908 24.856 7.286 1.00 48.69 83 SER A C 1
ATOM 640 O O . SER A 1 83 ? -23.973 24.948 8.508 1.00 48.69 83 SER A O 1
ATOM 642 N N . ARG A 1 84 ? -23.616 25.914 6.523 1.00 52.16 84 ARG A N 1
ATOM 643 C CA . ARG A 1 84 ? -23.858 27.293 6.962 1.00 52.16 84 ARG A CA 1
ATOM 644 C C . ARG A 1 84 ? -25.376 27.475 6.999 1.00 52.16 84 ARG A C 1
ATOM 646 O O . ARG A 1 84 ? -25.966 27.945 6.038 1.00 52.16 84 ARG A O 1
ATOM 653 N N . ILE A 1 85 ? -26.002 27.026 8.080 1.00 55.34 85 ILE A N 1
ATOM 654 C CA . ILE A 1 85 ? -27.355 27.425 8.470 1.00 55.34 85 ILE A CA 1
ATOM 655 C C . ILE A 1 85 ? -27.220 27.908 9.908 1.00 55.34 85 ILE A C 1
ATOM 657 O O . ILE A 1 85 ? -27.341 27.130 10.843 1.00 55.34 85 ILE A O 1
ATOM 661 N N . ALA A 1 86 ? -26.818 29.164 10.052 1.00 53.72 86 ALA A N 1
ATOM 662 C CA . ALA A 1 86 ? -26.936 29.964 11.266 1.00 53.72 86 ALA A CA 1
ATOM 663 C C . ALA A 1 86 ? -26.403 31.348 10.904 1.00 53.72 86 ALA A C 1
ATOM 665 O O . ALA A 1 86 ? -25.190 31.526 10.869 1.00 53.72 86 ALA A O 1
ATOM 666 N N . GLN A 1 87 ? -27.305 32.237 10.486 1.00 50.00 87 GLN A N 1
ATOM 667 C CA . GLN A 1 87 ? -27.426 33.660 10.855 1.00 50.00 87 GLN A CA 1
ATOM 668 C C . GLN A 1 87 ? -28.620 34.221 10.059 1.00 50.00 87 GLN A C 1
ATOM 670 O O . GLN A 1 87 ? -28.482 35.047 9.166 1.00 50.00 87 GLN A O 1
ATOM 675 N N . HIS A 1 88 ? -29.799 33.668 10.337 1.00 47.78 88 HIS A N 1
ATOM 676 C CA . HIS A 1 88 ? -31.042 34.428 10.292 1.00 47.78 88 HIS A CA 1
ATOM 677 C C . HIS A 1 88 ? -31.381 34.679 11.768 1.00 47.78 88 HIS A C 1
ATOM 679 O O . HIS A 1 88 ? -31.104 33.797 12.580 1.00 47.78 88 HIS A O 1
ATOM 685 N N . GLU A 1 89 ? -31.950 35.845 12.076 1.00 48.00 89 GLU A N 1
ATOM 686 C CA . GLU A 1 89 ? -32.421 36.301 13.402 1.00 48.00 89 GLU A CA 1
ATOM 687 C C . GLU A 1 89 ? -31.426 37.107 14.258 1.00 48.00 89 GLU A C 1
ATOM 689 O O . GLU A 1 89 ? -30.876 36.592 15.221 1.00 48.00 89 GLU A O 1
ATOM 694 N N . VAL A 1 90 ? -31.242 38.390 13.908 1.00 50.66 90 VAL A N 1
ATOM 695 C CA . VAL A 1 90 ? -31.428 39.600 14.757 1.00 50.66 90 VAL A CA 1
ATOM 696 C C . VAL A 1 90 ? -31.526 40.775 13.761 1.00 50.66 90 VAL A C 1
ATOM 698 O O . VAL A 1 90 ? -30.670 40.880 12.894 1.00 50.66 90 VAL A O 1
ATOM 701 N N . GLY A 1 91 ? -32.493 41.682 13.740 1.00 48.00 91 GLY A N 1
ATOM 702 C CA . GLY A 1 91 ? -33.652 41.948 14.569 1.00 48.00 91 GLY A CA 1
ATOM 703 C C . GLY A 1 91 ? -34.564 42.923 13.809 1.00 48.00 91 GLY A C 1
ATOM 704 O O . GLY A 1 91 ? -34.211 43.402 12.730 1.00 48.00 91 GLY A O 1
ATOM 705 N N . VAL A 1 92 ? -35.748 43.108 14.381 1.00 48.84 92 VAL A N 1
ATOM 706 C CA . VAL A 1 92 ? -36.831 44.017 13.980 1.00 48.84 92 VAL A CA 1
ATOM 707 C C . VAL A 1 92 ? -36.349 45.458 13.826 1.00 48.84 92 VAL A C 1
ATOM 709 O O . VAL A 1 92 ? -35.501 45.869 14.650 1.00 48.84 92 VAL A O 1
#